Protein AF-A0A9D9M2E2-F1 (afdb_monomer_lite)

Structure (mmCIF, N/CA/C/O backbone):
data_AF-A0A9D9M2E2-F1
#
_entry.id   AF-A0A9D9M2E2-F1
#
loop_
_atom_site.group_PDB
_atom_site.id
_atom_site.type_symbol
_atom_site.label_atom_id
_atom_site.label_alt_id
_atom_site.label_comp_id
_atom_site.label_asym_id
_atom_site.label_entity_id
_atom_site.label_seq_id
_atom_site.pdbx_PDB_ins_code
_atom_site.Cartn_x
_atom_site.Cartn_y
_atom_site.Cartn_z
_atom_site.occupancy
_atom_site.B_iso_or_equiv
_atom_site.auth_seq_id
_atom_site.auth_comp_id
_atom_site.auth_asym_id
_atom_site.auth_atom_id
_atom_site.pdbx_PDB_model_num
ATOM 1 N N . MET A 1 1 ? 38.103 -64.967 -98.780 1.00 44.94 1 MET A N 1
ATOM 2 C CA . MET A 1 1 ? 39.049 -64.758 -97.665 1.00 44.94 1 MET A CA 1
ATOM 3 C C . MET A 1 1 ? 38.283 -64.064 -96.552 1.00 44.94 1 MET A C 1
ATOM 5 O O . MET A 1 1 ? 38.072 -62.860 -96.632 1.00 44.94 1 MET A O 1
ATOM 9 N N . GLU A 1 2 ? 37.758 -64.833 -95.598 1.00 47.53 2 GLU A N 1
ATOM 10 C CA . GLU A 1 2 ? 37.080 -64.299 -94.411 1.00 47.53 2 GLU A CA 1
ATOM 11 C C . GLU A 1 2 ? 38.097 -63.535 -93.561 1.00 47.53 2 GLU A C 1
ATOM 13 O O . GLU A 1 2 ? 39.144 -64.064 -93.193 1.00 47.53 2 GLU A O 1
ATOM 18 N N . LYS A 1 3 ? 37.834 -62.252 -93.308 1.00 56.94 3 LYS A N 1
ATOM 19 C CA . LYS A 1 3 ? 38.626 -61.470 -92.360 1.00 56.94 3 LYS A CA 1
ATOM 20 C C . LYS A 1 3 ? 38.202 -61.897 -90.961 1.00 56.94 3 LYS A C 1
ATOM 22 O O . LYS A 1 3 ? 37.087 -61.590 -90.550 1.00 56.94 3 LYS A O 1
ATOM 27 N N . ASP A 1 4 ? 39.100 -62.567 -90.247 1.00 60.31 4 ASP A N 1
ATOM 28 C CA . ASP A 1 4 ? 38.970 -62.890 -88.825 1.00 60.31 4 ASP A CA 1
ATOM 29 C C . ASP A 1 4 ? 38.750 -61.616 -87.985 1.00 60.31 4 ASP A C 1
ATOM 31 O O . ASP A 1 4 ? 39.679 -60.974 -87.492 1.00 60.31 4 ASP A O 1
ATOM 35 N N . VAL A 1 5 ? 37.483 -61.241 -87.808 1.00 62.19 5 VAL A N 1
ATOM 36 C CA . VAL A 1 5 ? 37.020 -60.097 -87.002 1.00 62.19 5 VAL A CA 1
ATOM 37 C C . VAL A 1 5 ? 37.134 -60.341 -85.488 1.00 62.19 5 VAL A C 1
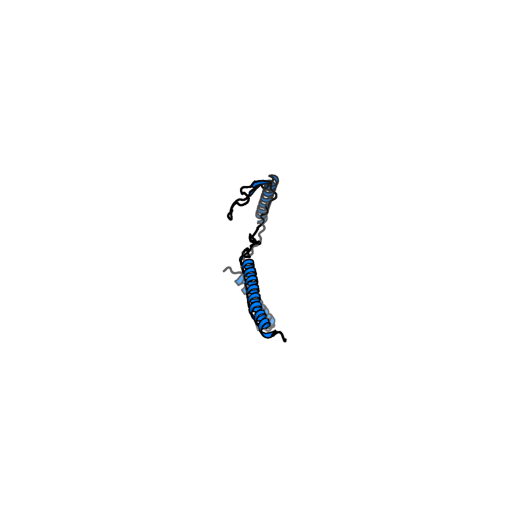ATOM 39 O O . VAL A 1 5 ? 37.015 -59.407 -84.694 1.00 62.19 5 VAL A O 1
ATOM 42 N N . SER A 1 6 ? 37.437 -61.572 -85.061 1.00 61.62 6 SER A N 1
ATOM 43 C CA . SER A 1 6 ? 37.482 -61.958 -83.643 1.00 61.62 6 SER A CA 1
ATOM 44 C C . SER A 1 6 ? 38.649 -61.322 -82.866 1.00 61.62 6 SER A C 1
ATOM 46 O O . SER A 1 6 ? 38.458 -60.831 -81.750 1.00 61.62 6 SER A O 1
ATOM 48 N N . LYS A 1 7 ? 39.854 -61.222 -83.455 1.00 61.50 7 LYS A N 1
ATOM 49 C CA . LYS A 1 7 ? 41.013 -60.600 -82.775 1.00 61.50 7 LYS A CA 1
ATOM 50 C C . LYS A 1 7 ? 40.892 -59.080 -82.641 1.00 61.50 7 LYS A C 1
ATOM 52 O O . LYS A 1 7 ? 41.379 -58.515 -81.663 1.00 61.50 7 LYS A O 1
ATOM 57 N N . GLN A 1 8 ? 40.231 -58.421 -83.592 1.00 61.69 8 GLN A N 1
ATOM 58 C CA . GLN A 1 8 ? 40.063 -56.968 -83.587 1.00 61.69 8 GLN A CA 1
ATOM 59 C C . GLN A 1 8 ? 39.045 -56.528 -82.521 1.00 61.69 8 GLN A C 1
ATOM 61 O O . GLN A 1 8 ? 39.286 -55.561 -81.801 1.00 61.69 8 GLN A O 1
ATOM 66 N N . ALA A 1 9 ? 37.965 -57.297 -82.341 1.00 63.88 9 ALA A N 1
ATOM 67 C CA . ALA A 1 9 ? 36.963 -57.060 -81.301 1.00 63.88 9 ALA A CA 1
ATOM 68 C C . ALA A 1 9 ? 37.547 -57.152 -79.877 1.00 63.88 9 ALA A C 1
ATOM 70 O O . ALA A 1 9 ? 37.251 -56.312 -79.030 1.00 63.88 9 ALA A O 1
ATOM 71 N N . GLY A 1 10 ? 38.444 -58.112 -79.619 1.00 65.38 10 GLY A N 1
ATOM 72 C CA . GLY A 1 10 ? 39.114 -58.240 -78.319 1.00 65.38 10 GLY A CA 1
ATOM 73 C C . GLY A 1 10 ? 40.022 -57.052 -77.970 1.00 65.38 10 GLY A C 1
ATOM 74 O O . GLY A 1 10 ? 40.118 -56.676 -76.803 1.00 65.38 10 GLY A O 1
ATOM 75 N N . TYR A 1 11 ? 40.654 -56.428 -78.970 1.00 69.19 11 TYR A N 1
ATOM 76 C CA . TYR A 1 11 ? 41.424 -55.196 -78.782 1.00 69.19 11 TYR A CA 1
ATOM 77 C C . TYR A 1 11 ? 40.480 -54.031 -78.451 1.00 69.19 11 TYR A C 1
ATOM 79 O O . TYR A 1 11 ? 40.648 -53.376 -77.429 1.00 69.19 11 TYR A O 1
ATOM 87 N N . PHE A 1 12 ? 39.405 -53.827 -79.213 1.00 69.75 12 PHE A N 1
ATOM 88 C CA . PHE A 1 12 ? 38.439 -52.766 -78.902 1.00 69.75 12 PHE A CA 1
ATOM 89 C C . PHE A 1 12 ? 37.816 -52.891 -77.505 1.00 69.75 12 PHE A C 1
ATOM 91 O O . PHE A 1 12 ? 37.650 -51.879 -76.832 1.00 69.75 12 PHE A O 1
ATOM 98 N N . ILE A 1 13 ? 37.556 -54.110 -77.024 1.00 77.12 13 ILE A N 1
ATOM 99 C CA . ILE A 1 13 ? 37.037 -54.331 -75.666 1.00 77.12 13 ILE A CA 1
ATOM 100 C C . ILE A 1 13 ? 38.097 -54.002 -74.601 1.00 77.12 13 ILE A C 1
ATOM 102 O O . ILE A 1 13 ? 37.795 -53.308 -73.633 1.00 77.12 13 ILE A O 1
ATOM 106 N N . LYS A 1 14 ? 39.352 -54.444 -74.775 1.00 73.50 14 LYS A N 1
ATOM 107 C CA . LYS A 1 14 ? 40.431 -54.178 -73.803 1.00 73.50 14 LYS A CA 1
ATOM 108 C C . LYS A 1 14 ? 40.792 -52.695 -73.721 1.00 73.50 14 LYS A C 1
ATOM 110 O O . LYS A 1 14 ? 40.872 -52.149 -72.624 1.00 73.50 14 LYS A O 1
ATOM 115 N N . TYR A 1 15 ? 40.975 -52.035 -74.863 1.00 82.62 15 TYR A N 1
ATOM 116 C CA . TYR A 1 15 ? 41.313 -50.610 -74.896 1.00 82.62 15 TYR A CA 1
ATOM 117 C C . TYR A 1 15 ? 40.098 -49.736 -74.573 1.00 82.62 15 TYR A C 1
ATOM 119 O O . TYR A 1 15 ? 40.257 -48.712 -73.918 1.00 82.62 15 TYR A O 1
ATOM 127 N N . GLY A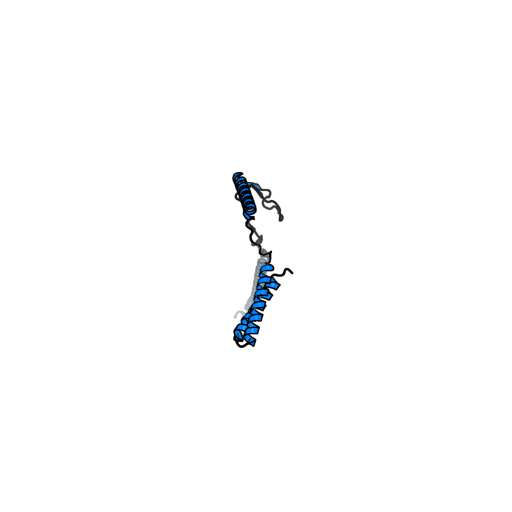 1 16 ? 38.884 -50.170 -74.927 1.00 83.62 16 GLY A N 1
ATOM 128 C CA . GLY A 1 16 ? 37.643 -49.512 -74.518 1.00 83.62 16 GLY A CA 1
ATOM 129 C C . GLY A 1 16 ? 37.456 -49.509 -73.001 1.00 83.62 16 GLY A C 1
ATOM 130 O O . GLY A 1 16 ? 37.119 -48.472 -72.436 1.00 83.62 16 GLY A O 1
ATOM 131 N N . LEU A 1 17 ? 37.758 -50.623 -72.323 1.00 85.75 17 LEU A N 1
ATOM 132 C CA . LEU A 1 17 ? 37.694 -50.700 -70.862 1.00 85.75 17 LEU A CA 1
ATOM 133 C C . LEU A 1 17 ? 38.749 -49.804 -70.199 1.00 85.75 17 LEU A C 1
ATOM 135 O O . LEU A 1 17 ? 38.433 -49.098 -69.246 1.00 85.75 17 LEU A O 1
ATOM 139 N N . ILE A 1 18 ? 39.973 -49.762 -70.733 1.00 87.50 18 ILE A N 1
ATOM 140 C CA . ILE A 1 18 ? 41.036 -48.875 -70.228 1.00 87.50 18 ILE A CA 1
ATOM 141 C C . ILE A 1 18 ? 40.647 -47.398 -70.388 1.00 87.50 18 ILE A C 1
ATOM 143 O O . ILE A 1 18 ? 40.816 -46.613 -69.456 1.00 87.50 18 ILE A O 1
ATOM 147 N N . VAL A 1 19 ? 40.085 -47.017 -71.539 1.00 88.94 19 VAL A N 1
ATOM 148 C CA . VAL A 1 19 ? 39.613 -45.644 -71.784 1.00 88.94 19 VAL A CA 1
ATOM 149 C C . VAL A 1 19 ? 38.445 -45.294 -70.863 1.00 88.94 19 VAL A C 1
ATOM 151 O O . VAL A 1 19 ? 38.431 -44.208 -70.288 1.00 88.94 19 VAL A O 1
ATOM 154 N N . PHE A 1 20 ? 37.500 -46.213 -70.660 1.00 91.00 20 PHE A N 1
ATOM 155 C CA . PHE A 1 20 ? 36.374 -46.004 -69.753 1.00 91.00 20 PHE A CA 1
ATOM 156 C C . PHE A 1 20 ? 36.839 -45.786 -68.308 1.00 91.00 20 PHE A C 1
ATOM 158 O O . PHE A 1 20 ? 36.450 -44.804 -67.679 1.00 91.00 20 PHE A O 1
ATOM 165 N N . VAL A 1 21 ? 37.745 -46.634 -67.809 1.00 92.12 21 VAL A N 1
ATOM 166 C CA . VAL A 1 21 ? 38.336 -46.476 -66.470 1.00 92.12 21 VAL A CA 1
ATOM 167 C C . VAL A 1 21 ? 39.077 -45.139 -66.361 1.00 92.12 21 VAL A C 1
ATOM 169 O O . VAL A 1 21 ? 38.873 -44.405 -65.395 1.00 92.12 21 VAL A O 1
ATOM 172 N N . GLY A 1 22 ? 39.853 -44.759 -67.381 1.00 92.81 22 GLY A N 1
ATOM 173 C CA . GLY A 1 22 ? 40.534 -43.462 -67.425 1.00 92.81 22 GLY A CA 1
ATOM 174 C C . GLY A 1 22 ? 39.573 -42.274 -67.314 1.00 92.81 22 GLY A C 1
ATOM 175 O O . GLY A 1 22 ? 39.799 -41.373 -66.509 1.00 92.81 22 GLY A O 1
ATOM 176 N N . ILE A 1 23 ? 38.461 -42.297 -68.054 1.00 93.00 23 ILE A N 1
ATOM 177 C CA . ILE A 1 23 ? 37.442 -41.238 -68.007 1.00 93.00 23 ILE A CA 1
ATOM 178 C C . ILE A 1 23 ? 36.797 -41.162 -66.619 1.00 93.00 23 ILE A C 1
ATOM 180 O O . ILE A 1 23 ? 36.651 -40.069 -66.072 1.00 93.00 23 ILE A O 1
ATOM 184 N N . THR A 1 24 ? 36.456 -42.303 -66.012 1.00 91.75 24 THR A N 1
ATOM 185 C CA . THR A 1 24 ? 35.843 -42.312 -64.672 1.00 91.75 24 THR A CA 1
ATOM 186 C C . THR A 1 24 ? 36.765 -41.728 -63.599 1.00 91.75 24 THR A C 1
ATOM 188 O O . THR A 1 24 ? 36.301 -40.971 -62.747 1.00 91.75 24 THR A O 1
ATOM 191 N N . LEU A 1 25 ? 38.074 -41.992 -63.679 1.00 93.62 25 LEU A N 1
ATOM 192 C CA . LEU A 1 25 ? 39.061 -41.421 -62.759 1.00 93.62 25 LEU A CA 1
ATOM 193 C C . LEU A 1 25 ? 39.188 -39.901 -62.921 1.00 93.62 25 LEU A C 1
ATOM 195 O O . LEU A 1 25 ? 39.244 -39.185 -61.922 1.00 93.62 25 LEU A O 1
ATOM 199 N N . ILE A 1 26 ? 39.170 -39.399 -64.160 1.00 92.50 26 ILE A N 1
ATOM 200 C CA . ILE A 1 26 ? 39.236 -37.956 -64.437 1.00 92.50 26 ILE A CA 1
ATOM 201 C C . ILE A 1 26 ? 37.996 -37.241 -63.886 1.00 92.50 26 ILE A C 1
ATOM 203 O O . ILE A 1 26 ? 38.122 -36.204 -63.235 1.00 92.50 26 ILE A O 1
ATOM 207 N N . ILE A 1 27 ? 36.802 -37.807 -64.096 1.00 91.06 27 ILE A N 1
ATOM 208 C CA . ILE A 1 27 ? 35.546 -37.237 -63.584 1.00 91.06 27 ILE A CA 1
ATOM 209 C C . ILE A 1 27 ? 35.546 -37.226 -62.051 1.00 91.06 27 ILE A C 1
ATOM 211 O O . ILE A 1 27 ? 35.223 -36.205 -61.445 1.00 91.06 27 ILE A O 1
ATOM 215 N N . SER A 1 28 ? 35.958 -38.328 -61.417 1.00 86.69 28 SER A N 1
ATOM 216 C CA . SER A 1 28 ? 36.036 -38.415 -59.955 1.00 86.69 28 SER A CA 1
ATOM 217 C C . SER A 1 28 ? 37.002 -37.384 -59.367 1.00 86.69 28 SER A C 1
ATOM 219 O O . SER A 1 28 ? 36.685 -36.750 -58.361 1.00 86.69 28 SER A O 1
ATOM 221 N N . TYR A 1 29 ? 38.162 -37.180 -59.999 1.00 89.50 29 TYR A N 1
ATOM 222 C CA . TYR A 1 29 ? 39.136 -36.175 -59.572 1.00 89.50 29 TYR A CA 1
ATOM 223 C C . TYR A 1 29 ? 38.594 -34.746 -59.722 1.00 89.50 29 TYR A C 1
ATOM 225 O O . TYR A 1 29 ? 38.772 -33.915 -58.830 1.00 89.50 29 TYR A O 1
ATOM 233 N N . ALA A 1 30 ? 37.876 -34.467 -60.815 1.00 86.31 30 ALA A N 1
ATOM 234 C CA . ALA A 1 30 ? 37.275 -33.158 -61.046 1.00 86.31 30 ALA A CA 1
ATOM 235 C C . ALA A 1 30 ? 36.247 -32.808 -59.958 1.00 86.31 30 ALA A C 1
ATOM 237 O O . ALA A 1 30 ? 36.308 -31.711 -59.401 1.00 86.31 30 ALA A O 1
ATOM 238 N N . ILE A 1 31 ? 35.369 -33.760 -59.607 1.00 84.19 31 ILE A N 1
ATOM 239 C CA . ILE A 1 31 ? 34.358 -33.604 -58.549 1.00 84.19 31 ILE A CA 1
ATOM 240 C C . ILE A 1 31 ? 35.028 -33.374 -57.191 1.00 84.19 31 ILE A C 1
ATOM 242 O O . ILE A 1 31 ? 34.661 -32.436 -56.485 1.00 84.19 31 ILE A O 1
ATOM 246 N N . PHE A 1 32 ? 36.044 -34.175 -56.851 1.00 84.44 32 PHE A N 1
ATOM 247 C CA . PHE A 1 32 ? 36.780 -34.027 -55.594 1.00 84.44 32 PHE A CA 1
ATOM 248 C C . PHE A 1 32 ? 37.413 -32.633 -55.468 1.00 84.44 32 PHE A C 1
ATOM 250 O O . PHE A 1 32 ? 37.217 -31.956 -54.464 1.00 84.44 32 PHE A O 1
ATOM 257 N N . SER A 1 33 ? 38.071 -32.144 -56.528 1.00 79.81 33 SER A N 1
ATOM 258 C CA . SER A 1 33 ? 38.696 -30.810 -56.526 1.00 79.81 33 SER A CA 1
ATOM 259 C C . SER A 1 33 ? 37.693 -29.654 -56.442 1.00 79.81 33 SER A C 1
ATOM 261 O O . SER A 1 33 ? 38.051 -28.549 -56.032 1.00 79.81 33 SER A O 1
ATOM 263 N N . TYR A 1 34 ? 36.452 -29.884 -56.880 1.00 76.69 34 TYR A N 1
ATOM 264 C CA . TYR A 1 34 ? 35.398 -28.876 -56.844 1.00 76.69 34 TYR A CA 1
ATOM 265 C C . TYR A 1 34 ? 34.771 -28.786 -55.450 1.00 76.69 34 TYR A C 1
ATOM 267 O O . TYR A 1 34 ? 34.443 -27.694 -54.992 1.00 76.69 34 TYR A O 1
ATOM 275 N N . MET A 1 35 ? 34.651 -29.922 -54.758 1.00 68.06 35 MET A N 1
ATOM 276 C CA . MET A 1 35 ? 34.071 -29.985 -53.417 1.00 68.06 35 MET A CA 1
ATOM 277 C C . MET A 1 35 ? 35.024 -29.416 -52.356 1.00 68.06 35 MET A C 1
ATOM 279 O O . MET A 1 35 ? 34.586 -28.668 -51.484 1.00 68.06 35 MET A O 1
ATOM 283 N N . ASP A 1 36 ? 36.331 -29.651 -52.508 1.00 64.38 36 ASP A N 1
ATOM 284 C CA . ASP A 1 36 ? 37.386 -29.157 -51.603 1.00 64.38 36 ASP A CA 1
ATOM 285 C C . ASP A 1 36 ? 37.514 -27.616 -51.592 1.00 64.38 36 ASP A C 1
ATOM 287 O O . ASP A 1 36 ? 38.058 -27.018 -50.670 1.00 64.38 36 ASP A O 1
ATOM 291 N N . LYS A 1 37 ? 36.960 -26.931 -52.603 1.00 59.09 37 LYS A N 1
ATOM 292 C CA . LYS A 1 37 ? 36.957 -25.458 -52.701 1.00 59.09 37 LYS A CA 1
ATOM 293 C C . LYS A 1 37 ? 35.733 -24.799 -52.064 1.00 59.09 37 LYS A C 1
ATOM 295 O O . LYS A 1 37 ? 35.593 -23.581 -52.153 1.00 59.09 37 LYS A O 1
ATOM 300 N N . SER A 1 38 ? 34.833 -25.575 -51.457 1.00 54.34 38 SER A N 1
ATOM 301 C CA . SER A 1 38 ? 33.549 -25.070 -50.951 1.00 54.34 38 SER A CA 1
ATOM 302 C C . SER A 1 38 ? 33.489 -24.852 -49.433 1.00 54.34 38 SER A C 1
ATOM 304 O O . SER A 1 38 ? 32.417 -24.570 -48.901 1.00 54.34 38 SER A O 1
ATOM 306 N N . GLU A 1 39 ? 34.629 -24.853 -48.731 1.00 55.25 39 GLU A N 1
ATOM 307 C CA . GLU A 1 39 ? 34.713 -24.410 -47.329 1.00 55.25 39 GLU A CA 1
ATOM 308 C C . GLU A 1 39 ? 34.703 -22.878 -47.194 1.00 55.25 39 GLU A C 1
ATOM 310 O O . GLU A 1 39 ? 35.616 -22.246 -46.670 1.00 55.25 39 GLU A O 1
ATOM 315 N N . THR A 1 40 ? 33.622 -22.249 -47.645 1.00 48.31 40 THR A N 1
ATOM 316 C CA . THR A 1 40 ? 33.253 -20.911 -47.168 1.00 48.31 40 THR A CA 1
ATOM 317 C C . THR A 1 40 ? 31.884 -21.005 -46.526 1.00 48.31 40 THR A C 1
ATOM 319 O O . THR A 1 40 ? 30.864 -20.595 -47.081 1.00 48.31 40 THR A O 1
ATOM 322 N N . LEU A 1 41 ? 31.872 -21.562 -45.310 1.00 49.78 41 LEU A N 1
ATOM 323 C CA . LEU A 1 41 ? 30.788 -21.366 -44.352 1.00 49.78 41 LEU A CA 1
ATOM 324 C C . LEU A 1 41 ? 30.678 -19.862 -44.085 1.00 49.78 41 LEU A C 1
ATOM 326 O O . LEU A 1 41 ? 31.281 -19.304 -43.173 1.00 49.78 41 LEU A O 1
ATOM 330 N N . THR A 1 42 ? 29.938 -19.184 -44.955 1.00 52.72 42 THR A N 1
ATOM 331 C CA . THR A 1 42 ? 29.650 -17.766 -44.835 1.00 52.72 42 THR A CA 1
ATOM 332 C C . THR A 1 42 ? 28.597 -17.656 -43.743 1.00 52.72 42 THR A C 1
ATOM 334 O O . THR A 1 42 ? 27.401 -17.749 -44.014 1.00 52.72 42 THR A O 1
ATOM 337 N N . ILE A 1 43 ? 29.037 -17.522 -42.492 1.00 54.47 43 ILE A N 1
ATOM 338 C CA . ILE A 1 43 ? 28.157 -17.193 -41.369 1.00 54.47 43 ILE A CA 1
ATOM 339 C C . ILE A 1 43 ? 27.649 -15.765 -41.619 1.00 54.47 43 ILE A C 1
ATOM 341 O O . ILE A 1 43 ? 28.262 -14.787 -41.206 1.00 54.47 43 ILE A O 1
ATOM 345 N N . ARG A 1 44 ? 26.563 -15.644 -42.394 1.00 57.53 44 ARG A N 1
ATOM 346 C CA . ARG A 1 44 ? 25.929 -14.364 -42.754 1.00 57.53 44 ARG A CA 1
ATOM 347 C C . ARG A 1 44 ? 25.034 -13.805 -41.650 1.00 57.53 44 ARG A C 1
ATOM 349 O O . ARG A 1 44 ? 24.703 -12.630 -41.710 1.00 57.53 44 ARG A O 1
ATOM 356 N N . ASP A 1 45 ? 24.711 -14.602 -40.633 1.00 53.19 45 ASP A N 1
ATOM 357 C CA . ASP A 1 45 ? 23.694 -14.253 -39.638 1.00 53.19 45 ASP A CA 1
ATOM 358 C C . ASP A 1 45 ? 24.214 -14.342 -38.197 1.00 53.19 45 ASP A C 1
ATOM 360 O O . ASP A 1 45 ? 23.656 -15.032 -37.343 1.00 53.19 45 ASP A O 1
ATOM 364 N N . ALA A 1 46 ? 25.277 -13.596 -37.893 1.00 50.06 46 ALA A N 1
ATOM 365 C CA . ALA A 1 46 ? 25.592 -13.259 -36.509 1.00 50.06 46 ALA A CA 1
ATOM 366 C C . ALA A 1 46 ? 24.570 -12.223 -36.003 1.00 50.06 46 ALA A C 1
ATOM 368 O O . ALA A 1 46 ? 24.791 -11.015 -36.064 1.00 50.06 46 ALA A O 1
ATOM 369 N N . LYS A 1 47 ? 23.409 -12.686 -35.527 1.00 52.94 47 LYS A N 1
ATOM 370 C CA . LYS A 1 47 ? 22.464 -11.821 -34.813 1.00 52.94 47 LYS A CA 1
ATOM 371 C C . LYS A 1 47 ? 22.984 -11.585 -33.401 1.00 52.94 47 LYS A C 1
ATOM 373 O O . LYS A 1 47 ? 22.964 -12.485 -32.567 1.00 52.94 47 LYS A O 1
ATOM 378 N N . ILE A 1 48 ? 23.429 -10.362 -33.129 1.00 56.53 48 ILE A N 1
ATOM 379 C CA . ILE A 1 48 ? 23.734 -9.914 -31.771 1.00 56.53 48 ILE A CA 1
ATOM 380 C C . ILE A 1 48 ? 22.395 -9.825 -31.031 1.00 56.53 48 ILE A C 1
ATOM 382 O O . ILE A 1 48 ? 21.612 -8.900 -31.243 1.00 56.53 48 ILE A O 1
ATOM 386 N N . ALA A 1 49 ? 22.094 -10.827 -30.207 1.00 49.00 49 ALA A N 1
ATOM 387 C CA . ALA A 1 49 ? 20.939 -10.815 -29.320 1.00 49.00 49 ALA A CA 1
ATOM 388 C C . ALA A 1 49 ? 21.232 -9.873 -28.141 1.00 49.00 49 ALA A C 1
ATOM 390 O O . ALA A 1 49 ? 21.634 -10.302 -27.065 1.00 49.00 49 ALA A O 1
ATOM 391 N N . GLY A 1 50 ? 21.097 -8.569 -28.376 1.00 54.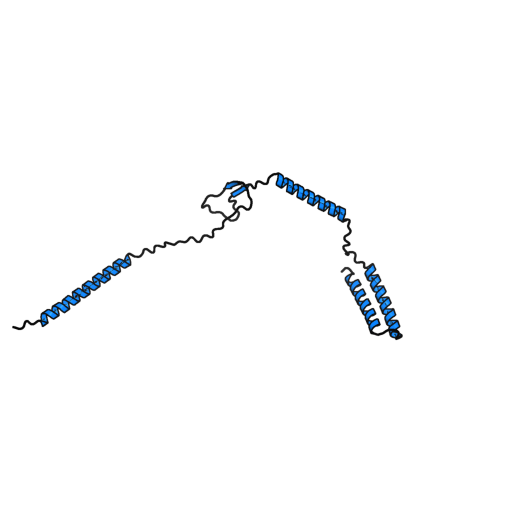19 50 GLY A N 1
ATOM 392 C CA . GLY A 1 50 ? 21.088 -7.560 -27.323 1.00 54.19 50 GLY A CA 1
ATOM 393 C C . GLY A 1 50 ? 19.661 -7.328 -26.839 1.00 54.19 50 GLY A C 1
ATOM 394 O O . GLY A 1 50 ? 18.760 -7.094 -27.645 1.00 54.19 50 GLY A O 1
ATOM 395 N N . THR A 1 51 ? 19.434 -7.375 -25.530 1.00 51.84 51 THR A N 1
ATOM 396 C CA . THR A 1 51 ? 18.187 -6.880 -24.936 1.00 51.84 51 THR A CA 1
ATOM 397 C C . THR A 1 51 ? 18.220 -5.355 -24.992 1.00 51.84 51 THR A C 1
ATOM 399 O O . THR A 1 51 ? 18.866 -4.712 -24.168 1.00 51.84 51 THR A O 1
ATOM 402 N N . PHE A 1 52 ? 17.544 -4.764 -25.975 1.00 55.22 52 PHE A N 1
ATOM 403 C CA . PHE A 1 52 ? 17.392 -3.313 -26.062 1.00 55.22 52 PHE A CA 1
ATOM 404 C C . PHE A 1 52 ? 16.256 -2.860 -25.141 1.00 55.22 52 PHE A C 1
ATOM 406 O O . PHE A 1 52 ? 15.110 -3.276 -25.312 1.00 55.22 52 PHE A O 1
ATOM 413 N N . VAL A 1 53 ? 16.559 -1.991 -24.176 1.00 59.34 53 VAL A N 1
ATOM 414 C CA . VAL A 1 53 ? 15.558 -1.349 -23.315 1.00 59.34 53 VAL A CA 1
ATOM 415 C C . VAL A 1 53 ? 15.547 0.141 -23.630 1.00 59.34 53 VAL A C 1
ATOM 417 O O . VAL A 1 53 ? 16.521 0.846 -23.381 1.00 59.34 53 VAL A O 1
ATOM 420 N N . SER A 1 54 ? 14.449 0.633 -24.203 1.00 55.91 54 SER A N 1
ATOM 421 C CA . SER A 1 54 ? 14.280 2.064 -24.464 1.00 55.91 54 SER A CA 1
ATOM 422 C C . SER A 1 54 ? 13.937 2.801 -23.170 1.00 55.91 54 SER A C 1
ATOM 424 O O . SER A 1 54 ? 12.854 2.617 -22.614 1.00 55.91 54 SER A O 1
ATOM 426 N N . ILE A 1 55 ? 14.841 3.662 -22.708 1.00 58.62 55 ILE A N 1
ATOM 427 C CA . ILE A 1 55 ? 14.616 4.532 -21.549 1.00 58.62 55 ILE A CA 1
ATOM 428 C C . ILE A 1 55 ? 13.893 5.794 -22.032 1.00 58.62 55 ILE A C 1
ATOM 430 O O . ILE A 1 55 ? 14.362 6.480 -22.939 1.00 58.62 55 ILE A O 1
ATOM 434 N N . LYS A 1 56 ? 12.735 6.100 -21.439 1.00 61.34 56 LYS A N 1
ATOM 435 C CA . LYS A 1 56 ? 11.991 7.345 -21.678 1.00 61.34 56 LYS A CA 1
ATOM 436 C C . LYS A 1 56 ? 12.105 8.240 -20.448 1.00 61.34 56 LYS A C 1
ATOM 438 O O . LYS A 1 56 ? 11.941 7.758 -19.328 1.00 61.34 56 LYS A O 1
ATOM 443 N N . ALA A 1 57 ? 12.352 9.533 -20.651 1.00 60.56 57 ALA A N 1
ATOM 444 C CA . ALA A 1 57 ? 12.268 10.513 -19.573 1.00 60.56 57 ALA A CA 1
ATOM 445 C C . ALA A 1 57 ? 10.817 10.587 -19.065 1.00 60.56 57 ALA A C 1
ATOM 447 O O . ALA A 1 57 ? 9.887 10.702 -19.861 1.00 60.56 57 ALA A O 1
ATOM 448 N N . GLN A 1 58 ? 10.621 10.500 -17.747 1.00 56.91 58 GLN A N 1
ATOM 449 C CA . GLN A 1 58 ? 9.284 10.534 -17.133 1.00 56.91 58 GLN A CA 1
ATOM 450 C C . GLN A 1 58 ? 8.688 11.948 -17.050 1.00 56.91 58 GLN A C 1
ATOM 452 O O . GLN A 1 58 ? 7.503 12.093 -16.764 1.00 56.91 58 GLN A O 1
ATOM 457 N N . ALA A 1 59 ? 9.491 12.986 -17.294 1.00 53.66 59 ALA A N 1
ATOM 458 C CA . ALA A 1 59 ? 9.079 14.377 -17.180 1.00 53.66 59 ALA A CA 1
ATOM 459 C C . ALA A 1 59 ? 9.365 15.150 -18.474 1.00 53.66 59 ALA A C 1
ATOM 461 O O . ALA A 1 59 ? 10.427 14.999 -19.081 1.00 53.66 59 ALA A O 1
ATOM 462 N N . ASN A 1 60 ? 8.418 16.008 -18.863 1.00 47.34 60 ASN A N 1
ATOM 463 C CA . ASN A 1 60 ? 8.600 16.985 -19.933 1.00 47.34 60 ASN A CA 1
ATOM 464 C C . ASN A 1 60 ? 9.538 18.087 -19.418 1.00 47.34 60 ASN A C 1
ATOM 466 O O . ASN A 1 60 ? 9.108 18.999 -18.717 1.00 47.34 60 ASN A O 1
ATOM 470 N N . GLY A 1 61 ? 10.827 17.973 -19.718 1.00 53.75 61 GLY A N 1
ATOM 471 C CA . GLY A 1 61 ? 11.852 18.944 -19.342 1.00 53.75 61 GLY A CA 1
ATOM 472 C C . GLY A 1 61 ? 12.821 19.181 -20.493 1.00 53.75 61 GLY A C 1
ATOM 473 O O . GLY A 1 61 ? 12.887 18.392 -21.438 1.00 53.75 61 GLY A O 1
ATOM 474 N N . LYS A 1 62 ? 13.569 20.284 -20.437 1.00 52.78 62 LYS A N 1
ATOM 475 C CA . LYS A 1 62 ? 14.617 20.550 -21.424 1.00 52.78 62 LYS A CA 1
ATOM 476 C C . LYS A 1 62 ? 15.814 19.663 -21.081 1.00 52.78 62 LYS A C 1
ATOM 478 O O . LYS A 1 62 ? 16.264 19.633 -19.938 1.00 52.78 62 LYS A O 1
ATOM 483 N N . LEU A 1 63 ? 16.318 18.924 -22.067 1.00 52.03 63 LEU A N 1
ATOM 484 C CA . LEU A 1 63 ? 17.542 18.143 -21.918 1.00 52.03 63 LEU A CA 1
ATOM 485 C C . LEU A 1 63 ? 18.710 19.122 -21.756 1.00 52.03 63 LEU A C 1
ATOM 487 O O . LEU A 1 63 ? 19.036 19.840 -22.703 1.00 52.03 63 LEU A O 1
ATOM 491 N N . THR A 1 64 ? 19.275 19.210 -20.554 1.00 56.81 64 THR A N 1
ATOM 492 C CA . THR A 1 64 ? 20.322 20.189 -20.245 1.00 56.81 64 THR A CA 1
ATOM 493 C C . THR A 1 64 ? 21.710 19.625 -20.484 1.00 56.81 64 THR A C 1
ATOM 495 O O . THR A 1 64 ? 22.528 20.309 -21.090 1.00 56.81 64 THR A O 1
ATOM 498 N N . GLU A 1 65 ? 21.967 18.370 -20.106 1.00 55.41 65 GLU A N 1
ATOM 499 C CA . GLU A 1 65 ? 23.269 17.730 -20.321 1.00 55.41 65 GLU A CA 1
ATOM 500 C C . GLU A 1 65 ? 23.137 16.226 -20.603 1.00 55.41 65 GLU A C 1
ATOM 502 O O . GLU A 1 65 ? 22.491 15.490 -19.852 1.00 55.41 65 GLU A O 1
ATOM 507 N N . ILE A 1 66 ? 23.793 15.766 -21.674 1.00 60.47 66 ILE A N 1
ATOM 508 C CA . ILE A 1 66 ? 24.004 14.345 -21.990 1.00 60.47 66 ILE A CA 1
ATOM 509 C C . ILE A 1 66 ? 25.426 13.999 -21.545 1.00 60.47 66 ILE A C 1
ATOM 511 O O . ILE A 1 66 ? 26.380 14.600 -22.039 1.00 60.47 66 ILE A O 1
ATOM 515 N N . ARG A 1 67 ? 25.577 13.056 -20.607 1.00 61.88 67 ARG A N 1
ATOM 516 C CA . ARG A 1 67 ? 26.882 12.708 -20.013 1.00 61.88 67 ARG A CA 1
ATOM 517 C C . ARG A 1 67 ? 27.517 11.441 -20.581 1.00 61.88 67 ARG A C 1
ATOM 519 O O . ARG A 1 67 ? 28.607 11.089 -20.153 1.00 61.88 67 ARG A O 1
ATOM 526 N N . VAL A 1 68 ? 26.867 10.791 -21.543 1.00 61.09 68 VAL A N 1
ATOM 527 C CA . VAL A 1 68 ? 27.326 9.527 -22.136 1.00 61.09 68 VAL A CA 1
ATOM 528 C C . VAL A 1 68 ? 27.350 9.603 -23.657 1.00 61.09 68 VAL A C 1
ATOM 530 O O . VAL A 1 68 ? 26.541 10.312 -24.262 1.00 61.09 68 VAL A O 1
ATOM 533 N N . LYS A 1 69 ? 28.287 8.884 -24.280 1.00 63.62 69 LYS A N 1
ATOM 534 C CA . LYS A 1 69 ? 28.401 8.773 -25.743 1.00 63.62 69 LYS A CA 1
ATOM 535 C C . LYS A 1 69 ? 27.954 7.399 -26.240 1.00 63.62 69 LYS A C 1
ATOM 537 O O . LYS A 1 69 ? 27.988 6.412 -25.508 1.00 63.62 69 LYS A O 1
ATOM 542 N N . ASP A 1 70 ? 27.570 7.332 -27.513 1.00 58.56 70 ASP A N 1
ATOM 543 C CA . ASP A 1 70 ? 27.188 6.076 -28.161 1.00 58.56 70 ASP A CA 1
ATOM 544 C C . ASP A 1 70 ? 28.329 5.045 -28.069 1.00 58.56 70 ASP A C 1
ATOM 546 O O . ASP A 1 70 ? 29.443 5.290 -28.534 1.00 58.56 70 ASP A O 1
ATOM 550 N N . GLY A 1 71 ? 28.042 3.887 -27.464 1.00 61.81 71 GLY A N 1
ATOM 551 C CA . GLY A 1 71 ? 28.997 2.784 -27.284 1.00 61.81 71 GLY A CA 1
ATOM 552 C C . GLY A 1 71 ? 29.737 2.756 -25.940 1.00 61.81 71 GLY A C 1
ATOM 553 O O . GLY A 1 71 ? 30.588 1.891 -25.741 1.00 61.81 71 GLY A O 1
ATOM 554 N N . GLU A 1 72 ? 29.426 3.666 -25.017 1.00 65.56 72 GLU A N 1
ATOM 555 C CA . GLU A 1 72 ? 30.016 3.698 -23.677 1.00 65.56 72 GLU A CA 1
ATOM 556 C C . GLU A 1 72 ? 29.393 2.639 -22.748 1.00 65.56 72 GLU A C 1
ATOM 558 O O . GLU A 1 72 ? 28.183 2.403 -22.763 1.00 65.56 72 GLU A O 1
ATOM 563 N N . ASN A 1 73 ? 30.226 1.961 -21.952 1.00 64.50 73 ASN A N 1
ATOM 564 C CA . ASN A 1 73 ? 29.777 0.928 -21.019 1.00 64.50 73 ASN A CA 1
ATOM 565 C C . ASN A 1 73 ? 29.299 1.587 -19.719 1.00 64.50 73 ASN A C 1
ATOM 567 O O . ASN A 1 73 ? 30.101 2.195 -19.014 1.00 64.50 73 ASN A O 1
ATOM 571 N N . VAL A 1 74 ? 28.004 1.471 -19.422 1.00 71.56 74 VAL A N 1
ATOM 572 C CA . VAL A 1 74 ? 27.359 2.098 -18.260 1.00 71.56 74 VAL A CA 1
ATOM 573 C C . VAL A 1 74 ? 26.842 1.039 -17.295 1.00 71.56 74 VAL A C 1
ATOM 575 O O . VAL A 1 74 ? 26.325 -0.002 -17.706 1.00 71.56 74 VAL A O 1
ATOM 578 N N . SER A 1 75 ? 26.979 1.303 -15.999 1.00 70.38 75 SER A N 1
ATOM 579 C CA . SER A 1 75 ? 26.532 0.417 -14.926 1.00 70.38 75 SER A CA 1
ATOM 580 C C . SER A 1 75 ? 25.197 0.879 -14.337 1.00 70.38 75 SER A C 1
ATOM 582 O O . SER A 1 75 ? 24.751 2.014 -14.517 1.00 70.38 75 SER A O 1
ATOM 584 N N . ALA A 1 76 ? 24.517 -0.019 -13.618 1.00 61.56 76 ALA A N 1
ATOM 585 C CA . ALA A 1 76 ? 23.268 0.318 -12.944 1.00 61.56 76 ALA A CA 1
ATOM 586 C C . ALA A 1 76 ? 23.510 1.402 -11.875 1.00 61.56 76 ALA A C 1
ATOM 588 O O . ALA A 1 76 ? 24.210 1.157 -10.895 1.00 61.56 76 ALA A O 1
ATOM 589 N N . GLY A 1 77 ? 22.905 2.579 -12.062 1.00 67.31 77 GLY A N 1
ATOM 590 C CA . GLY A 1 77 ? 23.045 3.734 -11.165 1.00 67.31 77 GLY A CA 1
ATOM 591 C C . GLY A 1 77 ? 23.729 4.951 -11.795 1.00 67.31 77 GLY A C 1
ATOM 592 O O . GLY A 1 77 ? 23.671 6.032 -11.211 1.00 67.31 77 GLY A O 1
ATOM 593 N N . ASP A 1 78 ? 24.311 4.811 -12.987 1.00 67.12 78 ASP A N 1
ATOM 594 C CA . ASP A 1 78 ? 24.990 5.916 -13.662 1.00 67.12 78 ASP A CA 1
ATOM 595 C C . ASP A 1 78 ? 24.001 6.933 -14.255 1.00 67.12 78 ASP A C 1
ATOM 597 O O . ASP A 1 78 ? 22.966 6.592 -14.838 1.00 67.12 78 ASP A O 1
ATOM 601 N N . VAL A 1 79 ? 24.333 8.220 -14.123 1.00 68.88 79 VAL A N 1
ATOM 602 C CA . VAL A 1 79 ? 23.516 9.323 -14.644 1.00 68.88 79 VAL A CA 1
ATOM 603 C C . VAL A 1 79 ? 23.812 9.521 -16.130 1.00 68.88 79 VAL A C 1
ATOM 605 O O . VAL A 1 79 ? 24.785 10.175 -16.497 1.00 68.88 79 VAL A O 1
ATOM 608 N N . LEU A 1 80 ? 22.939 8.991 -16.987 1.00 64.88 80 LEU A N 1
ATOM 609 C CA . LEU A 1 80 ? 23.087 9.065 -18.449 1.00 64.88 80 LEU A CA 1
ATOM 610 C C . LEU A 1 80 ? 22.792 10.468 -19.006 1.00 64.88 80 LEU A C 1
ATOM 612 O O . LEU A 1 80 ? 23.478 10.969 -19.898 1.00 64.88 80 LEU A O 1
ATOM 616 N N . ALA A 1 81 ? 21.771 11.126 -18.461 1.00 54.75 81 ALA A N 1
ATOM 617 C CA . ALA A 1 81 ? 21.391 12.480 -18.832 1.00 54.75 81 ALA A CA 1
ATOM 618 C C . ALA A 1 81 ? 20.702 13.179 -17.660 1.00 54.75 81 ALA A C 1
ATOM 620 O O . ALA A 1 81 ? 19.949 12.557 -16.908 1.00 54.75 81 ALA A O 1
ATOM 621 N N . THR A 1 82 ? 20.935 14.481 -17.520 1.00 55.28 82 THR A N 1
ATOM 622 C CA . THR A 1 82 ? 20.176 15.321 -16.592 1.00 55.28 82 THR A CA 1
ATOM 623 C C . THR A 1 82 ? 19.084 16.032 -17.375 1.00 55.28 82 THR A C 1
ATOM 625 O O . THR A 1 82 ? 19.348 16.756 -18.334 1.00 55.28 82 THR A O 1
ATOM 628 N N . VAL A 1 83 ? 17.839 15.784 -16.974 1.00 56.91 83 VAL A N 1
ATOM 629 C CA . VAL A 1 83 ? 16.669 16.499 -17.479 1.00 56.91 83 VAL A CA 1
ATOM 630 C C . VAL A 1 83 ? 16.311 17.530 -16.425 1.00 56.91 83 VAL A C 1
ATOM 632 O O . VAL A 1 83 ? 15.887 17.169 -15.327 1.00 56.91 83 VAL A O 1
ATOM 635 N N . GLU A 1 84 ? 16.502 18.806 -16.744 1.00 52.22 84 GLU A N 1
ATOM 636 C CA . GLU A 1 84 ? 15.971 19.871 -15.908 1.00 52.22 84 GLU A CA 1
ATOM 637 C C . GLU A 1 84 ? 14.467 19.934 -16.171 1.00 52.22 84 GLU A C 1
ATOM 639 O O . GLU A 1 84 ? 13.988 20.386 -17.218 1.00 52.22 84 GLU A O 1
ATOM 644 N N . VAL A 1 85 ? 13.708 19.366 -15.236 1.00 52.75 85 VAL A N 1
AT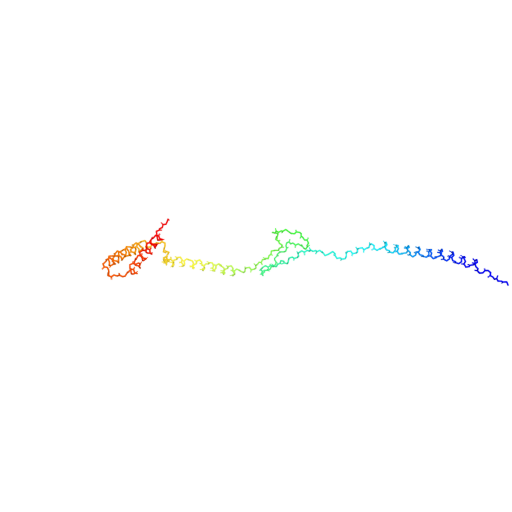OM 645 C CA . VAL A 1 85 ? 12.265 19.551 -15.199 1.00 52.75 85 VAL A CA 1
ATOM 646 C C . VAL A 1 85 ? 12.063 21.023 -14.892 1.00 52.75 85 VAL A C 1
ATOM 648 O O . VAL A 1 85 ? 12.472 21.487 -13.830 1.00 52.75 85 VAL A O 1
ATOM 651 N N . ALA A 1 86 ? 11.467 21.759 -15.829 1.00 53.03 86 ALA A N 1
ATOM 652 C CA . ALA A 1 86 ? 11.043 23.129 -15.593 1.00 53.03 86 ALA A CA 1
ATOM 653 C C . ALA A 1 86 ? 9.879 23.092 -14.595 1.00 53.03 86 ALA A C 1
ATOM 655 O O . ALA A 1 86 ? 8.711 23.183 -14.964 1.00 53.03 86 ALA A O 1
ATOM 656 N N . VAL A 1 87 ? 10.196 22.875 -13.321 1.00 53.19 87 VAL A N 1
ATOM 657 C CA . VAL A 1 87 ? 9.262 23.103 -12.233 1.00 53.19 87 VAL A CA 1
ATOM 658 C C . VAL A 1 87 ? 9.161 24.617 -12.137 1.00 53.19 87 VAL A C 1
ATOM 660 O O . VAL A 1 87 ? 10.026 25.276 -11.568 1.00 53.19 87 VAL A O 1
ATOM 663 N N . THR A 1 88 ? 8.154 25.186 -12.794 1.00 55.06 88 THR A N 1
ATOM 664 C CA . THR A 1 88 ? 7.856 26.614 -12.684 1.00 55.06 88 THR A CA 1
ATOM 665 C C . THR A 1 88 ? 7.664 26.949 -11.205 1.00 55.06 88 THR A C 1
ATOM 667 O O . THR A 1 88 ? 7.035 26.170 -10.484 1.00 55.06 88 THR A O 1
ATOM 670 N N . GLU A 1 89 ? 8.180 28.093 -10.746 1.00 58.91 89 GLU A N 1
ATOM 671 C CA . GLU A 1 89 ? 8.013 28.563 -9.358 1.00 58.91 89 GLU A CA 1
ATOM 672 C C . GLU A 1 89 ? 6.541 28.525 -8.911 1.00 58.91 89 GLU A C 1
ATOM 674 O O . GLU A 1 89 ? 6.244 28.230 -7.756 1.00 58.91 89 GLU A O 1
ATOM 679 N N . ASP A 1 90 ? 5.608 28.699 -9.851 1.00 58.59 90 ASP A N 1
ATOM 680 C CA . ASP A 1 90 ? 4.167 28.561 -9.638 1.00 58.59 90 ASP A CA 1
ATOM 681 C C . ASP A 1 90 ? 3.735 27.164 -9.168 1.00 58.59 90 ASP A C 1
ATOM 683 O O . ASP A 1 90 ? 2.851 27.052 -8.323 1.00 58.59 90 ASP A O 1
ATOM 687 N N . THR A 1 91 ? 4.366 26.089 -9.656 1.00 59.12 91 THR A N 1
ATOM 688 C CA . THR A 1 91 ? 4.061 24.712 -9.220 1.00 59.12 91 THR A CA 1
ATOM 689 C C . THR A 1 91 ? 4.569 24.464 -7.802 1.00 59.12 91 THR A C 1
ATOM 691 O O . THR A 1 91 ? 3.876 23.837 -7.001 1.00 59.12 91 THR A O 1
ATOM 694 N N . ILE A 1 92 ? 5.747 25.000 -7.464 1.00 68.62 92 ILE A N 1
ATOM 695 C CA . ILE A 1 92 ? 6.287 24.953 -6.097 1.00 68.62 92 ILE A CA 1
ATOM 696 C C . ILE A 1 92 ? 5.357 25.727 -5.164 1.00 68.62 92 ILE A C 1
ATOM 698 O O . ILE A 1 92 ? 4.899 25.181 -4.166 1.00 68.62 92 ILE A O 1
ATOM 702 N N . LYS A 1 93 ? 4.976 26.948 -5.546 1.00 68.81 93 LYS A N 1
ATOM 703 C CA . LYS A 1 93 ? 4.057 27.796 -4.785 1.00 68.81 93 LYS A CA 1
ATOM 704 C C . LYS A 1 93 ? 2.681 27.154 -4.608 1.00 68.81 93 LYS A C 1
ATOM 706 O O . LYS A 1 93 ? 2.101 27.242 -3.530 1.00 68.81 93 LYS A O 1
ATOM 711 N N . GLN A 1 94 ? 2.160 26.473 -5.627 1.00 70.25 94 GLN A N 1
ATOM 712 C CA . GLN A 1 94 ? 0.889 25.755 -5.537 1.00 70.25 94 GLN A CA 1
ATOM 713 C C . GLN A 1 94 ? 0.984 24.543 -4.599 1.00 70.25 94 GLN A C 1
ATOM 715 O O . GLN A 1 94 ? 0.070 24.298 -3.813 1.00 70.25 94 GLN A O 1
ATOM 720 N N . LEU A 1 95 ? 2.091 23.797 -4.636 1.00 70.12 95 LEU A N 1
ATOM 721 C CA . LEU A 1 95 ? 2.337 22.687 -3.712 1.00 70.12 95 LEU A CA 1
ATOM 722 C C . LEU A 1 95 ? 2.513 23.181 -2.272 1.00 70.12 95 LEU A C 1
ATOM 724 O O . LEU A 1 95 ? 1.945 22.589 -1.357 1.00 70.12 95 LEU A O 1
ATOM 728 N N . GLU A 1 96 ? 3.220 24.290 -2.066 1.00 77.25 96 GLU A N 1
ATOM 729 C CA . GLU A 1 96 ? 3.357 24.938 -0.760 1.00 77.25 96 GLU A CA 1
ATOM 730 C C . GLU A 1 96 ? 2.009 25.422 -0.222 1.00 77.25 96 GLU A C 1
ATOM 732 O O . GLU A 1 96 ? 1.694 25.183 0.944 1.00 77.25 96 GLU A O 1
ATOM 737 N N . GLN A 1 97 ? 1.174 26.026 -1.073 1.00 74.56 97 GLN A N 1
ATOM 738 C CA . GLN A 1 97 ? -0.192 26.412 -0.715 1.00 74.56 97 GLN A CA 1
ATOM 739 C C . GLN A 1 97 ? -1.051 25.196 -0.360 1.00 74.56 97 GLN A C 1
ATOM 741 O O . GLN A 1 97 ? -1.757 25.226 0.643 1.00 74.56 97 GLN A O 1
ATOM 746 N N . ASN A 1 98 ? -0.952 24.100 -1.112 1.00 77.50 98 ASN A N 1
ATOM 747 C CA . ASN A 1 98 ? -1.663 22.861 -0.794 1.00 77.50 98 ASN A CA 1
ATOM 748 C C . ASN A 1 98 ? -1.202 22.261 0.542 1.00 77.50 98 ASN A C 1
ATOM 750 O O . ASN A 1 98 ? -2.029 21.792 1.322 1.00 77.50 98 ASN A O 1
ATOM 754 N N . VAL A 1 99 ? 0.100 22.305 0.843 1.00 81.56 99 VAL A N 1
ATOM 755 C CA . VAL A 1 99 ? 0.640 21.877 2.142 1.00 81.56 99 VAL A CA 1
ATOM 756 C C . VAL A 1 99 ? 0.150 22.792 3.265 1.00 81.56 99 VAL A C 1
ATOM 758 O O . VAL A 1 99 ? -0.201 22.294 4.335 1.00 81.56 99 VAL A O 1
ATOM 761 N N . ALA A 1 100 ? 0.096 24.107 3.043 1.00 80.38 100 ALA A N 1
ATOM 762 C CA . ALA A 1 100 ? -0.431 25.065 4.012 1.00 80.38 100 ALA A CA 1
ATOM 763 C C . ALA A 1 100 ? -1.922 24.817 4.293 1.00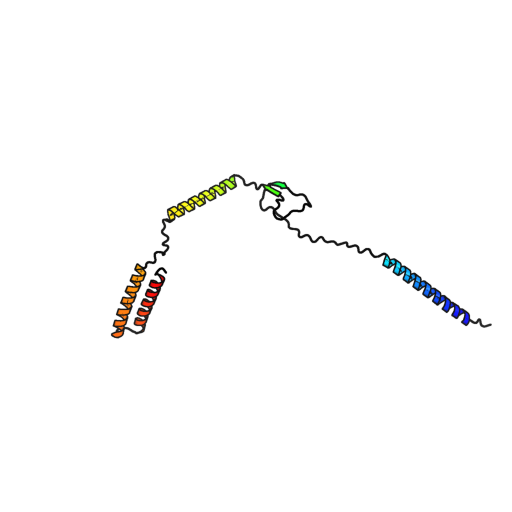 80.38 100 ALA A C 1
ATOM 765 O O . ALA A 1 100 ? -2.296 24.658 5.451 1.00 80.38 100 ALA A O 1
ATOM 766 N N . LEU A 1 101 ? -2.742 24.653 3.251 1.00 80.50 101 LEU A N 1
ATOM 767 C CA . LEU A 1 101 ? -4.164 24.319 3.370 1.00 80.50 101 LEU A CA 1
ATOM 768 C C . LEU A 1 101 ? -4.386 22.969 4.062 1.00 80.50 101 LEU A C 1
ATOM 770 O O . LEU A 1 101 ? -5.273 22.837 4.900 1.00 80.50 101 LEU A O 1
ATOM 774 N N . ALA A 1 102 ? -3.573 21.955 3.755 1.00 76.00 102 ALA A N 1
ATOM 775 C CA . ALA A 1 102 ? -3.650 20.658 4.422 1.00 76.00 102 ALA A CA 1
ATOM 776 C C . ALA A 1 102 ? -3.287 20.758 5.911 1.00 76.00 102 ALA A C 1
ATOM 778 O O . ALA A 1 102 ? -3.940 20.123 6.738 1.00 76.00 102 ALA A O 1
ATOM 779 N N . LYS A 1 103 ? -2.283 21.570 6.268 1.00 82.44 103 LYS A N 1
ATOM 780 C CA . LYS A 1 103 ? -1.918 21.843 7.666 1.00 82.44 103 LYS A CA 1
ATOM 781 C C . LYS A 1 103 ? -3.012 22.610 8.397 1.00 82.44 103 LYS A C 1
ATOM 783 O O . LYS A 1 103 ? -3.354 22.214 9.505 1.00 82.44 103 LYS A O 1
ATOM 788 N N . GLU A 1 104 ? -3.586 23.640 7.782 1.00 79.88 104 GLU A N 1
ATOM 789 C CA . GLU A 1 104 ? -4.710 24.385 8.355 1.00 79.88 104 GLU A CA 1
ATOM 790 C C . GLU A 1 104 ? -5.930 23.488 8.547 1.00 79.88 104 GLU A C 1
ATOM 792 O O . GLU A 1 104 ? -6.514 23.500 9.622 1.00 79.88 104 GLU A O 1
ATOM 797 N N . ASN A 1 105 ? -6.270 22.641 7.572 1.00 75.56 105 ASN A N 1
ATOM 798 C CA . ASN A 1 105 ? -7.337 21.652 7.719 1.00 75.56 105 ASN A CA 1
ATOM 799 C C . ASN A 1 105 ? -7.040 20.656 8.841 1.00 75.56 105 ASN A C 1
ATOM 801 O O . ASN A 1 105 ? -7.940 20.314 9.597 1.00 75.56 105 ASN A O 1
ATOM 805 N N . LEU A 1 106 ? -5.793 20.200 8.990 1.00 76.06 106 LEU A N 1
ATOM 806 C CA . LEU A 1 106 ? -5.394 19.318 10.089 1.00 76.06 106 LEU A CA 1
ATOM 807 C C . LEU A 1 106 ? -5.506 20.044 11.436 1.00 76.06 106 LEU A C 1
ATOM 809 O O . LEU A 1 106 ? -5.947 19.462 12.419 1.00 76.06 106 LEU A O 1
ATOM 813 N N . GLU A 1 107 ? -5.128 21.316 11.505 1.00 76.00 107 GLU A N 1
ATOM 814 C CA . GLU A 1 107 ? -5.218 22.111 12.726 1.00 76.00 107 GLU A CA 1
ATOM 815 C C . GLU A 1 107 ? -6.670 22.461 13.074 1.00 76.00 107 GLU A C 1
ATOM 817 O O . GLU A 1 107 ? -7.050 22.380 14.237 1.00 76.00 107 GLU A O 1
ATOM 822 N N . GLN A 1 108 ? -7.504 22.774 12.081 1.00 67.38 108 GLN A N 1
ATOM 823 C CA . GLN A 1 108 ? -8.947 22.952 12.231 1.00 67.38 108 GLN A CA 1
ATOM 824 C C . GLN A 1 108 ? -9.635 21.646 12.606 1.00 67.38 108 GLN A C 1
ATOM 826 O O . GLN A 1 108 ? -10.508 21.661 13.462 1.00 67.38 108 GLN A O 1
ATOM 831 N N . LEU A 1 109 ? -9.218 20.514 12.036 1.00 63.69 109 LEU A N 1
ATOM 832 C CA . LEU A 1 109 ? -9.662 19.198 12.471 1.00 63.69 109 LEU A CA 1
ATOM 833 C C . LEU A 1 109 ? -9.206 18.952 13.899 1.00 63.69 109 LEU A C 1
ATOM 835 O O . LEU A 1 109 ? -10.045 18.613 14.696 1.00 63.69 109 LEU A O 1
ATOM 839 N N . LYS A 1 110 ? -7.958 19.207 14.293 1.00 65.38 110 LYS A N 1
ATOM 840 C CA . LYS A 1 110 ? -7.510 19.049 15.690 1.00 65.38 110 LYS A CA 1
ATOM 841 C C . LYS A 1 110 ? -8.264 19.953 16.667 1.00 65.38 110 LYS A C 1
ATOM 843 O O . LYS A 1 110 ? -8.607 19.502 17.752 1.00 65.38 110 LYS A O 1
ATOM 848 N N . LYS A 1 111 ? -8.532 21.207 16.292 1.00 63.44 111 LYS A N 1
ATOM 849 C CA . LYS A 1 111 ? -9.312 22.165 17.096 1.00 63.44 111 LYS A CA 1
ATOM 850 C C . LYS A 1 111 ? -10.806 21.815 17.116 1.00 63.44 111 LYS A C 1
ATOM 852 O O . LYS A 1 111 ? -11.461 22.007 18.129 1.00 63.44 111 LYS A O 1
ATOM 857 N N . GLY A 1 112 ? -11.337 21.286 16.015 1.00 55.47 112 GLY A N 1
ATOM 858 C CA . GLY A 1 112 ? -12.713 20.804 15.869 1.00 55.47 112 GLY A CA 1
ATOM 859 C C . GLY A 1 112 ? -12.924 19.369 16.366 1.00 55.47 112 GLY A C 1
ATOM 860 O O . GLY A 1 112 ? -14.051 18.961 16.597 1.00 55.47 112 GLY A O 1
ATOM 861 N N . GLN A 1 113 ? -11.854 18.611 16.597 1.00 48.34 113 GLN A N 1
ATOM 862 C CA . GLN A 1 113 ? -11.804 17.262 17.170 1.00 48.34 113 GLN A CA 1
ATOM 863 C C . GLN A 1 113 ? -11.638 17.338 18.698 1.00 48.34 113 GLN A C 1
ATOM 865 O O . GLN A 1 113 ? -11.165 16.408 19.335 1.00 48.34 113 GLN A O 1
ATOM 870 N N . ASP A 1 114 ? -12.122 18.433 19.293 1.00 48.47 114 ASP A N 1
ATOM 871 C CA . ASP A 1 114 ? -12.880 18.365 20.548 1.00 48.47 114 ASP A CA 1
ATOM 872 C C . ASP A 1 114 ? -14.309 17.820 20.305 1.00 48.47 114 ASP A C 1
ATOM 874 O O . ASP A 1 114 ? -15.141 17.724 21.206 1.00 48.47 114 ASP A O 1
ATOM 878 N N . ILE A 1 115 ? -14.622 17.374 19.080 1.00 51.25 115 ILE A N 1
ATOM 879 C CA . ILE A 1 115 ? -15.535 16.250 18.910 1.00 51.25 115 ILE A CA 1
ATOM 880 C C . ILE A 1 115 ? -14.841 15.055 19.554 1.00 51.25 115 ILE A C 1
ATOM 882 O O . ILE A 1 115 ? -14.047 14.350 18.929 1.00 51.25 115 ILE A O 1
ATOM 886 N N . LYS A 1 116 ? -15.184 14.843 20.828 1.00 48.03 116 LYS A N 1
ATOM 887 C CA . LYS A 1 116 ? -15.293 13.526 21.445 1.00 48.03 116 LYS A CA 1
ATOM 888 C C . LYS A 1 116 ? -15.897 12.590 20.402 1.00 48.03 116 LYS A C 1
ATOM 890 O O . LYS A 1 116 ? -17.110 12.442 20.322 1.00 48.03 116 LYS A O 1
ATOM 895 N N . VAL A 1 117 ? -15.067 11.949 19.588 1.00 43.09 117 VAL A N 1
ATOM 896 C CA . VAL A 1 117 ? -15.370 10.594 19.171 1.00 43.09 117 VAL A CA 1
ATOM 897 C C . VAL A 1 117 ? -15.417 9.883 20.513 1.00 43.09 117 VAL A C 1
ATOM 899 O O . VAL A 1 117 ? -14.381 9.861 21.187 1.00 43.09 117 VAL A O 1
ATOM 902 N N . PRO A 1 118 ? -16.575 9.402 20.999 1.00 45.88 118 PRO A N 1
ATOM 903 C CA . PRO A 1 118 ? -16.537 8.436 22.067 1.00 45.88 118 PRO A CA 1
ATOM 904 C C . PRO A 1 118 ? -15.842 7.229 21.448 1.00 45.88 118 PRO A C 1
ATOM 906 O O . PRO A 1 118 ? -16.461 6.330 20.887 1.00 45.88 118 PRO A O 1
ATOM 909 N N . VAL A 1 119 ? -14.513 7.222 21.510 1.00 44.44 119 VAL A N 1
ATOM 910 C CA . VAL A 1 119 ? -13.800 5.981 21.661 1.00 44.44 119 VAL A CA 1
ATOM 911 C C . VAL A 1 119 ? -14.427 5.429 22.933 1.00 44.44 119 VAL A C 1
ATOM 913 O O . VAL A 1 119 ? -14.189 5.928 24.033 1.00 44.44 119 VAL A O 1
ATOM 916 N N . SER A 1 120 ? -15.351 4.485 22.769 1.00 46.75 120 SER A N 1
ATOM 917 C CA . SER A 1 120 ? -15.965 3.715 23.849 1.00 46.75 120 SER A CA 1
ATOM 918 C C . SER A 1 120 ? -14.901 2.780 24.452 1.00 46.75 120 SER A C 1
ATOM 920 O O . SER A 1 120 ? -15.083 1.582 24.592 1.00 46.75 120 SER A O 1
ATOM 922 N N . THR A 1 121 ? -13.719 3.330 24.738 1.00 45.91 121 THR A N 1
ATOM 923 C CA . THR A 1 121 ? -12.638 2.755 25.540 1.00 45.91 121 THR A CA 1
ATOM 924 C C . THR A 1 121 ? -12.821 3.082 27.013 1.00 45.91 121 THR A C 1
ATOM 926 O O . THR A 1 121 ? -12.132 2.517 27.853 1.00 45.91 121 THR A O 1
ATOM 929 N N . GLY A 1 122 ? -13.769 3.958 27.351 1.00 51.47 122 GLY A N 1
ATOM 930 C CA . GLY A 1 122 ? -14.460 3.880 28.626 1.00 51.47 122 GLY A CA 1
ATOM 931 C C . GLY A 1 122 ? -15.575 2.867 28.459 1.00 51.47 122 GLY A C 1
ATOM 932 O O . GLY A 1 122 ? -16.683 3.230 28.082 1.00 51.47 122 GLY A O 1
ATOM 933 N N . VAL A 1 123 ? -15.270 1.590 28.658 1.00 55.56 123 VAL A N 1
ATOM 934 C CA . VAL A 1 123 ? -16.316 0.598 28.857 1.00 55.56 123 VAL A CA 1
ATOM 935 C C . VAL A 1 123 ? -17.211 1.136 29.973 1.00 55.56 123 VAL A C 1
ATOM 937 O O . VAL A 1 123 ? -16.724 1.375 31.080 1.00 55.56 123 VAL A O 1
ATOM 940 N N . ASP A 1 124 ? -18.500 1.339 29.695 1.00 62.41 124 ASP A N 1
ATOM 941 C CA . ASP A 1 124 ? -19.506 1.630 30.715 1.00 62.41 124 ASP A CA 1
ATOM 942 C C . ASP A 1 124 ? -19.682 0.391 31.609 1.00 62.41 124 ASP A C 1
ATOM 944 O O . ASP A 1 124 ? -20.719 -0.270 31.609 1.00 62.41 124 ASP A O 1
ATOM 948 N N . LEU A 1 125 ? -18.659 0.058 32.401 1.00 67.75 125 LEU A N 1
ATOM 949 C CA . LEU A 1 125 ? -18.701 -0.976 33.430 1.00 67.75 125 LEU A CA 1
ATOM 950 C C . LEU A 1 125 ? -19.892 -0.728 34.359 1.00 67.75 125 LEU A C 1
ATOM 952 O O . LEU A 1 125 ? -20.537 -1.668 34.803 1.00 67.75 125 LEU A O 1
ATOM 956 N N . SER A 1 126 ? -20.236 0.543 34.591 1.00 73.81 126 SER A N 1
ATOM 957 C CA . SER A 1 126 ? -21.442 0.943 35.317 1.00 73.81 126 SER A CA 1
ATOM 958 C C . SER A 1 126 ? -22.732 0.472 34.630 1.00 73.81 126 SER A C 1
ATOM 960 O O . SER A 1 126 ? -23.584 -0.131 35.284 1.00 73.81 126 SER A O 1
ATOM 962 N N . ALA A 1 127 ? -22.873 0.671 33.314 1.00 80.19 127 ALA A N 1
ATOM 963 C CA . ALA A 1 127 ? -24.054 0.222 32.575 1.00 80.19 127 ALA A CA 1
ATOM 964 C C . ALA A 1 127 ? -24.115 -1.309 32.482 1.00 80.19 127 ALA A C 1
ATOM 966 O O . ALA A 1 127 ? -25.167 -1.894 32.733 1.00 80.19 127 ALA A O 1
ATOM 967 N N . ALA A 1 128 ? -22.981 -1.964 32.218 1.00 83.31 128 ALA A N 1
ATOM 968 C CA . ALA A 1 128 ? -22.892 -3.419 32.153 1.00 83.31 128 ALA A CA 1
ATOM 969 C C . ALA A 1 128 ? -23.207 -4.087 33.507 1.00 83.31 128 ALA A C 1
ATOM 971 O O . ALA A 1 128 ? -23.937 -5.079 33.557 1.00 83.31 128 ALA A O 1
ATOM 972 N N . ASN A 1 129 ? -22.732 -3.511 34.617 1.00 85.00 129 ASN A N 1
ATOM 973 C CA . ASN A 1 129 ? -23.055 -3.975 35.969 1.00 85.00 129 ASN A CA 1
ATOM 974 C C . ASN A 1 129 ? -24.530 -3.735 36.326 1.00 85.00 129 ASN A C 1
ATOM 976 O O . ASN A 1 129 ? -25.165 -4.599 36.933 1.00 85.00 129 ASN A O 1
ATOM 980 N N . ALA A 1 130 ? -25.102 -2.592 35.930 1.00 88.06 130 ALA A N 1
ATOM 981 C CA . ALA A 1 130 ? -26.521 -2.308 36.136 1.00 88.06 130 ALA A CA 1
ATOM 982 C C . ALA A 1 130 ? -27.419 -3.275 35.347 1.00 88.06 130 ALA A C 1
ATOM 984 O O . ALA A 1 130 ? -28.430 -3.748 35.870 1.00 88.06 130 ALA A O 1
ATOM 985 N N . ASP A 1 131 ? -27.044 -3.609 34.112 1.00 89.56 131 ASP A N 1
ATOM 986 C CA . ASP A 1 131 ? -27.757 -4.585 33.288 1.00 89.56 131 ASP A CA 1
ATOM 987 C C . ASP A 1 131 ? -27.684 -5.998 33.875 1.00 89.56 131 ASP A C 1
ATOM 989 O O . ASP A 1 131 ? -28.708 -6.685 33.935 1.00 89.56 131 ASP A O 1
ATOM 993 N N . LEU A 1 132 ? -26.518 -6.411 34.385 1.00 92.25 132 LEU A N 1
ATOM 994 C CA . LEU A 1 132 ? -26.356 -7.695 35.068 1.00 92.25 132 LEU A CA 1
ATOM 995 C C . LEU A 1 132 ? -27.255 -7.796 36.309 1.00 92.25 132 LEU A C 1
ATOM 997 O O . LEU A 1 132 ? -27.985 -8.778 36.457 1.00 92.25 132 LEU A O 1
ATOM 1001 N N . ALA A 1 133 ? -27.274 -6.761 37.155 1.00 92.19 133 ALA A N 1
ATOM 1002 C CA . ALA A 1 133 ? -28.114 -6.723 38.353 1.00 92.19 133 ALA A CA 1
ATOM 1003 C C . ALA A 1 133 ? -29.619 -6.770 38.019 1.00 92.19 133 ALA A C 1
ATOM 1005 O O . ALA A 1 133 ? -30.401 -7.454 38.689 1.00 92.19 133 ALA A O 1
ATOM 1006 N N . ARG A 1 134 ? -30.050 -6.083 36.950 1.00 93.56 134 ARG A N 1
ATOM 1007 C CA . ARG A 1 134 ? -31.445 -6.149 36.475 1.00 93.56 134 ARG A CA 1
ATOM 1008 C C . ARG A 1 134 ? -31.806 -7.541 35.966 1.00 93.56 134 ARG A C 1
ATOM 1010 O O . ARG A 1 134 ? -32.887 -8.040 36.295 1.00 93.56 134 ARG A O 1
ATOM 1017 N N . ALA A 1 135 ? -30.928 -8.160 35.180 1.00 93.94 135 ALA A N 1
ATOM 1018 C CA . ALA A 1 135 ? -31.155 -9.492 34.633 1.00 93.94 135 ALA A CA 1
ATOM 1019 C C . ALA A 1 135 ? -31.205 -10.558 35.741 1.00 93.94 135 ALA A C 1
ATOM 1021 O O . ALA A 1 135 ? -32.081 -11.421 35.720 1.00 93.94 135 ALA A O 1
ATOM 1022 N N . GLU A 1 136 ? -30.351 -10.448 36.761 1.00 94.50 136 GLU A N 1
ATOM 1023 C CA . GLU A 1 136 ? -30.367 -11.320 37.941 1.00 94.50 136 GLU A CA 1
ATOM 1024 C C . GLU A 1 136 ? -31.682 -11.205 38.721 1.00 94.50 136 GLU A C 1
ATOM 1026 O O . GLU A 1 136 ? -32.337 -12.208 39.015 1.00 94.50 136 GLU A O 1
ATOM 1031 N N . SER A 1 137 ? -32.132 -9.976 38.987 1.00 95.19 137 SER A N 1
ATOM 1032 C CA . SER A 1 137 ? -33.414 -9.735 39.652 1.00 95.19 137 SER A CA 1
ATOM 1033 C C . SER A 1 137 ? -34.589 -10.313 38.852 1.00 95.19 137 SER A C 1
ATOM 1035 O O . SER A 1 137 ? -35.494 -10.927 39.422 1.00 95.19 137 SER A O 1
ATOM 1037 N N . ARG A 1 138 ? -34.570 -10.171 37.518 1.00 94.00 138 ARG A N 1
ATOM 1038 C CA . ARG A 1 138 ? -35.593 -10.744 36.631 1.00 94.00 138 ARG A CA 1
ATOM 1039 C C . ARG A 1 138 ? -35.580 -12.270 36.668 1.00 94.00 138 ARG A C 1
ATOM 1041 O O . ARG A 1 138 ? -36.651 -12.853 36.805 1.00 94.00 138 ARG A O 1
ATOM 1048 N N . LYS A 1 139 ? -34.405 -12.900 36.595 1.00 95.50 139 LYS A N 1
ATOM 1049 C CA . LYS A 1 139 ? -34.245 -14.354 36.715 1.00 95.50 139 LYS A CA 1
ATOM 1050 C C . LYS A 1 139 ? -34.838 -14.860 38.031 1.00 95.50 139 LYS A C 1
ATOM 1052 O O . LYS A 1 139 ? -35.669 -15.761 37.996 1.00 95.50 139 LYS A O 1
ATOM 1057 N N . ASN A 1 140 ? -34.481 -14.249 39.161 1.00 95.25 140 ASN A N 1
ATOM 1058 C CA . ASN A 1 140 ? -34.953 -14.681 40.481 1.00 95.25 140 ASN A CA 1
ATOM 1059 C C . ASN A 1 140 ? -36.479 -14.578 40.607 1.00 95.25 140 ASN A C 1
ATOM 1061 O O . ASN A 1 140 ? -37.124 -15.540 41.021 1.00 95.25 140 ASN A O 1
ATOM 1065 N N . ARG A 1 141 ? -37.075 -13.460 40.162 1.00 95.31 141 ARG A N 1
ATOM 1066 C CA . ARG A 1 141 ? -38.541 -13.310 40.130 1.00 95.31 141 ARG A CA 1
ATOM 1067 C C . ARG A 1 141 ? -39.205 -14.362 39.245 1.00 95.31 141 ARG A C 1
ATOM 1069 O O . ARG A 1 141 ? -40.214 -14.943 39.625 1.00 95.31 141 ARG A O 1
ATOM 1076 N N . MET A 1 142 ? -38.646 -14.611 38.063 1.00 95.00 142 MET A N 1
ATOM 1077 C CA . MET A 1 142 ? -39.202 -15.569 37.109 1.00 95.00 142 MET A CA 1
ATOM 1078 C C . MET A 1 142 ? -39.077 -17.012 37.630 1.00 95.00 142 MET A C 1
ATOM 1080 O O . MET A 1 142 ? -39.988 -17.814 37.461 1.00 95.00 142 MET A O 1
ATOM 1084 N N . GLU A 1 143 ? -37.996 -17.350 38.334 1.00 94.38 143 GLU A N 1
ATOM 1085 C CA . GLU A 1 143 ? -37.853 -18.644 39.009 1.00 94.38 143 GLU A CA 1
ATOM 1086 C C . GLU A 1 143 ? -38.853 -18.829 40.154 1.00 94.38 143 GLU A C 1
ATOM 1088 O O . GLU A 1 143 ? -39.405 -19.918 40.304 1.00 94.38 143 GLU A O 1
ATOM 1093 N N . GLU A 1 144 ? -39.113 -17.787 40.944 1.00 94.38 144 GLU A N 1
ATOM 1094 C CA . GLU A 1 144 ? -40.117 -17.824 42.009 1.00 94.38 144 GLU A CA 1
ATOM 1095 C C . GLU A 1 144 ? -41.528 -18.014 41.436 1.00 94.38 144 GLU A C 1
ATOM 1097 O O . GLU A 1 144 ? -42.244 -18.933 41.837 1.00 94.38 144 GLU A O 1
ATOM 1102 N N . LEU A 1 145 ? -41.892 -17.230 40.415 1.00 93.81 145 LEU A N 1
ATOM 1103 C CA . LEU A 1 145 ? -43.162 -17.379 39.699 1.00 93.81 145 LEU A CA 1
ATOM 1104 C C . LEU A 1 145 ? -43.295 -18.766 39.050 1.00 93.81 145 LEU A C 1
ATOM 1106 O O . LEU A 1 145 ? -44.388 -19.330 39.036 1.00 93.81 145 LEU A O 1
ATOM 1110 N N . PHE A 1 146 ? -42.199 -19.347 38.550 1.00 94.56 146 PHE A N 1
ATOM 1111 C CA . PHE A 1 146 ? -42.200 -20.703 37.994 1.00 94.56 146 PHE A CA 1
ATOM 1112 C C . PHE A 1 146 ? -42.442 -21.759 39.075 1.00 94.56 146 PHE A C 1
ATOM 1114 O O . PHE A 1 14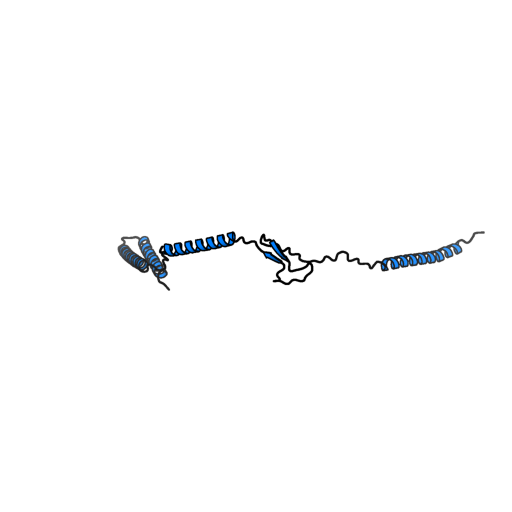6 ? -43.233 -22.675 38.861 1.00 94.56 146 PHE A O 1
ATOM 1121 N N . LYS A 1 147 ? -41.809 -21.621 40.250 1.00 92.44 147 LYS A N 1
ATOM 1122 C CA . LYS A 1 147 ? -42.040 -22.508 41.406 1.00 92.44 147 LYS A CA 1
ATOM 1123 C C . LYS A 1 147 ? -43.483 -22.437 41.904 1.00 92.44 147 LYS A C 1
ATOM 1125 O O . LYS A 1 147 ? -44.024 -23.453 42.321 1.00 92.44 147 LYS A O 1
ATOM 1130 N N . MET A 1 148 ? -44.107 -21.264 41.814 1.00 92.94 148 MET A N 1
ATOM 1131 C CA . MET A 1 148 ? -45.525 -21.063 42.125 1.00 92.94 148 MET A CA 1
ATOM 1132 C C . MET A 1 148 ? -46.473 -21.499 40.992 1.00 92.94 148 MET A C 1
ATOM 1134 O O . MET A 1 148 ? -47.685 -21.387 41.138 1.00 92.94 148 MET A O 1
ATOM 1138 N N . GLY A 1 149 ? -45.952 -21.988 39.859 1.00 91.75 149 GLY A N 1
ATOM 1139 C CA . GLY A 1 149 ? -46.752 -22.419 38.707 1.00 91.75 149 GLY A CA 1
ATOM 1140 C C . GLY A 1 149 ? -47.410 -21.279 37.919 1.00 91.75 149 GLY A C 1
ATOM 1141 O O . GLY A 1 149 ? -48.257 -21.538 37.070 1.00 91.75 149 GLY A O 1
ATOM 1142 N N . ALA A 1 150 ? -47.026 -20.024 38.173 1.00 93.44 150 ALA A N 1
ATOM 1143 C CA . ALA A 1 150 ? -47.624 -18.836 37.563 1.00 93.44 150 ALA A CA 1
ATOM 1144 C C . ALA A 1 150 ? -47.106 -18.541 36.141 1.00 93.44 150 ALA A C 1
ATOM 1146 O O . ALA A 1 150 ? -47.694 -17.732 35.426 1.00 93.44 150 ALA A O 1
ATOM 1147 N N . ILE A 1 151 ? -46.011 -19.184 35.717 1.00 93.62 151 ILE A N 1
ATOM 1148 C CA . ILE A 1 151 ? -45.415 -19.014 34.384 1.00 93.62 151 ILE A CA 1
ATOM 1149 C C . ILE A 1 151 ? -44.967 -20.348 33.778 1.00 93.62 151 ILE A C 1
ATOM 1151 O O . ILE A 1 151 ? -44.749 -21.341 34.472 1.00 93.62 151 ILE A O 1
ATOM 1155 N N . SER A 1 152 ? -44.753 -20.355 32.461 1.00 94.00 152 SER A N 1
ATOM 1156 C CA . SER A 1 152 ? -44.250 -21.524 31.732 1.00 94.00 152 SER A CA 1
ATOM 1157 C C . SER A 1 152 ? -42.727 -21.706 31.847 1.00 94.00 152 SER A C 1
ATOM 1159 O O . SER A 1 152 ? -41.970 -20.757 32.067 1.00 94.00 152 SER A O 1
ATOM 1161 N N . LYS A 1 153 ? -42.249 -22.936 31.602 1.00 93.06 153 LYS A N 1
ATOM 1162 C CA . LYS A 1 153 ? -40.809 -23.263 31.554 1.00 93.06 153 LYS A CA 1
ATOM 1163 C C . LYS A 1 153 ? -40.050 -22.434 30.508 1.00 93.06 153 LYS A C 1
ATOM 1165 O O . LYS A 1 153 ? -38.887 -22.112 30.725 1.00 93.06 153 LYS A O 1
ATOM 1170 N N . VAL A 1 154 ? -40.706 -22.075 29.402 1.00 94.69 154 VAL A N 1
ATOM 1171 C CA . VAL A 1 154 ? -40.119 -21.255 28.330 1.00 94.69 154 VAL A CA 1
ATOM 1172 C C . VAL A 1 154 ? -39.787 -19.854 28.844 1.00 94.69 154 VAL A C 1
ATOM 1174 O O . VAL A 1 154 ? -38.652 -19.419 28.697 1.00 94.69 154 VAL A O 1
ATOM 1177 N N . GLN A 1 155 ? -40.723 -19.206 29.543 1.00 91.44 155 GLN A N 1
ATOM 1178 C CA . GLN A 1 155 ? -40.513 -17.868 30.117 1.00 91.44 155 GLN A CA 1
ATOM 1179 C C . GLN A 1 155 ? -39.397 -17.855 31.170 1.00 91.44 155 GLN A C 1
ATOM 1181 O O . GLN A 1 155 ? -38.599 -16.920 31.236 1.00 91.44 155 GLN A O 1
ATOM 1186 N N . ARG A 1 156 ? -39.292 -18.921 31.976 1.00 94.62 156 ARG A N 1
ATOM 1187 C CA . ARG A 1 156 ? -38.166 -19.080 32.905 1.00 94.62 156 ARG A CA 1
ATOM 1188 C C . ARG A 1 156 ? -36.839 -19.194 32.159 1.00 94.62 156 ARG A C 1
ATOM 1190 O O . ARG A 1 156 ? -35.867 -18.563 32.556 1.00 94.62 156 ARG A O 1
ATOM 1197 N N . ASN A 1 157 ? -36.785 -20.010 31.109 1.00 95.19 157 ASN A N 1
ATOM 1198 C CA . ASN A 1 157 ? -35.563 -20.214 30.334 1.00 95.19 157 ASN A CA 1
ATOM 1199 C C . ASN A 1 157 ? -35.122 -18.936 29.606 1.00 95.19 157 ASN A C 1
ATOM 1201 O O . ASN A 1 157 ? -33.929 -18.666 29.557 1.00 95.19 157 ASN A O 1
ATOM 1205 N N . GLU A 1 158 ? -36.064 -18.135 29.110 1.00 94.88 158 GLU A N 1
ATOM 1206 C CA . GLU A 1 158 ? -35.787 -16.823 28.514 1.00 94.88 158 GLU A CA 1
ATOM 1207 C C . GLU A 1 158 ? -35.114 -15.882 29.524 1.00 94.88 158 GLU A C 1
ATOM 1209 O O . GLU A 1 158 ? -34.058 -15.325 29.244 1.00 94.88 158 GLU A O 1
ATOM 1214 N N . ALA A 1 159 ? -35.641 -15.794 30.751 1.00 93.62 159 ALA A N 1
ATOM 1215 C CA . ALA A 1 159 ? -35.029 -14.979 31.802 1.00 93.62 159 ALA A CA 1
ATOM 1216 C C . ALA A 1 159 ? -33.625 -15.471 32.217 1.00 93.62 159 ALA A C 1
ATOM 1218 O O . ALA A 1 159 ? -32.782 -14.667 32.613 1.00 93.62 159 ALA A O 1
ATOM 1219 N N . VAL A 1 160 ? -33.362 -16.780 32.130 1.00 94.56 160 VAL A N 1
ATOM 1220 C CA . VAL A 1 160 ? -32.024 -17.349 32.364 1.00 94.56 160 VAL A CA 1
ATOM 1221 C C . VAL A 1 160 ? -31.069 -16.990 31.222 1.00 94.56 160 VAL A C 1
ATOM 1223 O O . VAL A 1 160 ? -29.951 -16.561 31.494 1.00 94.56 160 VAL A O 1
ATOM 1226 N N . ALA A 1 161 ? -31.511 -17.103 29.968 1.00 95.38 161 ALA A N 1
ATOM 1227 C CA . ALA A 1 161 ? -30.711 -16.732 28.801 1.00 95.38 161 ALA A CA 1
ATOM 1228 C C . ALA A 1 161 ? -30.358 -15.234 28.803 1.00 95.38 161 ALA A C 1
ATOM 1230 O O . ALA A 1 161 ? -29.213 -14.866 28.537 1.00 95.38 161 ALA A O 1
ATOM 1231 N N . ASP A 1 162 ? -31.305 -14.375 29.190 1.00 93.44 162 ASP A N 1
ATOM 1232 C CA . ASP A 1 162 ? -31.084 -12.934 29.348 1.00 93.44 162 ASP A CA 1
ATOM 1233 C C . ASP A 1 162 ? -29.990 -12.632 30.387 1.00 93.44 162 ASP A C 1
ATOM 1235 O O . ASP A 1 162 ? -29.135 -11.769 30.165 1.00 93.44 162 ASP A O 1
ATOM 1239 N N . TYR A 1 163 ? -29.983 -13.360 31.510 1.00 94.50 163 TYR A N 1
ATOM 1240 C CA . TYR A 1 163 ? -28.947 -13.243 32.538 1.00 94.50 163 TYR A CA 1
ATOM 1241 C C . TYR A 1 163 ? -27.570 -13.673 32.024 1.00 94.50 163 TYR A C 1
ATOM 1243 O O . TYR A 1 163 ? -26.586 -12.963 32.236 1.00 94.50 163 TYR A O 1
ATOM 1251 N N . GLU A 1 164 ? -27.486 -14.794 31.308 1.00 93.50 164 GLU A N 1
ATOM 1252 C CA . GLU A 1 164 ? -26.224 -15.264 30.729 1.00 93.50 164 GLU A CA 1
ATOM 1253 C C . GLU A 1 164 ? -25.675 -14.285 29.684 1.00 93.50 164 GLU A C 1
ATOM 1255 O O . GLU A 1 164 ? -24.484 -13.969 29.698 1.00 93.50 164 GLU A O 1
ATOM 1260 N N . ALA A 1 165 ? -26.543 -13.719 28.841 1.00 93.00 165 ALA A N 1
ATOM 1261 C CA . ALA A 1 165 ? -26.167 -12.704 27.862 1.00 93.00 165 ALA A CA 1
ATOM 1262 C C . ALA A 1 165 ? -25.701 -11.390 28.516 1.00 93.00 165 ALA A C 1
ATOM 1264 O O . ALA A 1 165 ? -24.786 -10.735 28.012 1.00 93.00 165 ALA A O 1
ATOM 1265 N N . ALA A 1 166 ? -26.320 -10.974 29.626 1.00 90.81 166 ALA A N 1
ATOM 1266 C CA . ALA A 1 166 ? -25.875 -9.810 30.395 1.00 90.81 166 ALA A CA 1
ATOM 1267 C C . ALA A 1 166 ? -24.521 -10.067 31.078 1.00 90.81 166 ALA A C 1
ATOM 1269 O O . ALA A 1 166 ? -23.639 -9.211 31.044 1.00 90.81 166 ALA A O 1
ATOM 1270 N N . LYS A 1 167 ? -24.316 -11.273 31.622 1.00 91.25 167 LYS A N 1
ATOM 1271 C CA . LYS A 1 167 ? -23.043 -11.691 32.224 1.00 91.25 167 LYS A CA 1
ATOM 1272 C C . LYS A 1 167 ? -21.911 -11.713 31.198 1.00 91.25 167 LYS A C 1
ATOM 1274 O O . LYS A 1 167 ? -20.847 -11.171 31.476 1.00 91.25 167 LYS A O 1
ATOM 1279 N N . ALA A 1 168 ? -22.151 -12.275 30.012 1.00 88.56 168 ALA A N 1
ATOM 1280 C CA . ALA A 1 168 ? -21.176 -12.306 28.923 1.00 88.56 168 ALA A CA 1
ATOM 1281 C C . ALA A 1 168 ? -20.768 -10.893 28.474 1.00 88.56 168 ALA A C 1
ATOM 1283 O O . ALA A 1 168 ? -19.582 -10.622 28.275 1.00 88.56 168 ALA A O 1
ATOM 1284 N N . ARG A 1 169 ? -21.738 -9.972 28.381 1.00 85.06 169 ARG A N 1
ATOM 1285 C CA . ARG A 1 169 ? -21.473 -8.556 28.097 1.00 85.06 169 ARG A CA 1
ATOM 1286 C C . ARG A 1 169 ? -20.626 -7.912 29.194 1.00 85.06 169 ARG A C 1
ATOM 1288 O O . ARG A 1 169 ? -19.612 -7.310 28.872 1.00 85.06 169 ARG A O 1
ATOM 1295 N N . ALA A 1 170 ? -20.963 -8.114 30.468 1.00 84.69 170 ALA A N 1
ATOM 1296 C CA . ALA A 1 170 ? -20.188 -7.580 31.589 1.00 84.69 170 ALA A CA 1
ATOM 1297 C C . ALA A 1 170 ? -18.742 -8.107 31.636 1.00 84.69 170 ALA A C 1
ATOM 1299 O O . ALA A 1 170 ? -17.824 -7.341 31.916 1.00 84.69 170 ALA A O 1
ATOM 1300 N N . THR A 1 171 ? -18.513 -9.384 31.308 1.00 81.38 171 THR A N 1
ATOM 1301 C CA . THR A 1 171 ? -17.156 -9.952 31.241 1.00 81.38 171 THR A CA 1
ATOM 1302 C C . THR A 1 171 ? -16.362 -9.473 30.032 1.00 81.38 171 THR A C 1
ATOM 1304 O O . THR A 1 171 ? -15.173 -9.223 30.167 1.00 81.38 171 THR A O 1
ATOM 1307 N N . ALA A 1 172 ? -16.996 -9.308 28.866 1.00 78.81 172 ALA A N 1
ATOM 1308 C CA . ALA A 1 172 ? -16.339 -8.746 27.679 1.00 78.81 172 ALA A CA 1
ATOM 1309 C C . ALA A 1 172 ? -15.984 -7.260 27.861 1.00 78.81 172 ALA A C 1
ATOM 1311 O O . ALA A 1 172 ? -15.077 -6.739 27.221 1.00 78.81 172 ALA A O 1
ATOM 1312 N N . SER A 1 173 ? -16.723 -6.591 28.741 1.00 68.69 173 SER A N 1
ATOM 1313 C CA . SER A 1 173 ? -16.528 -5.211 29.154 1.00 68.69 173 SER A CA 1
ATOM 1314 C C . SER A 1 173 ? -15.414 -5.031 30.199 1.00 68.69 173 SER A C 1
ATOM 1316 O O . SER A 1 173 ? -14.877 -3.935 30.325 1.00 68.69 173 SER A O 1
ATOM 1318 N N . ALA A 1 174 ? -15.028 -6.069 30.945 1.00 62.81 174 ALA A N 1
ATOM 1319 C CA . ALA A 1 174 ? -13.919 -5.971 31.892 1.00 62.81 174 ALA A CA 1
ATOM 1320 C C . ALA A 1 174 ? -12.573 -5.893 31.136 1.00 62.81 174 ALA A C 1
ATOM 1322 O O . ALA A 1 174 ? -12.310 -6.760 30.301 1.00 62.81 174 ALA A O 1
ATOM 1323 N N . PRO A 1 175 ? -11.714 -4.887 31.392 1.00 53.97 175 PRO A N 1
ATOM 1324 C CA . PRO A 1 175 ? -10.389 -4.839 30.782 1.00 53.97 175 PRO A CA 1
ATOM 1325 C C . PRO A 1 175 ? -9.540 -6.014 31.291 1.00 53.97 175 PRO A C 1
ATOM 1327 O O . PRO A 1 175 ? -9.469 -6.243 32.500 1.00 53.97 175 PRO A O 1
ATOM 1330 N N . THR A 1 176 ? -8.930 -6.758 30.365 1.00 45.59 176 THR A N 1
ATOM 1331 C CA . THR A 1 176 ? -7.856 -7.730 30.642 1.00 45.59 176 THR A CA 1
ATOM 1332 C C . THR A 1 176 ? -6.549 -7.030 30.961 1.00 45.59 176 THR A C 1
ATOM 1334 O O . THR A 1 176 ? -6.237 -6.071 30.215 1.00 45.59 176 THR A O 1
#

Sequence (176 aa):
MEKDVSKQAGYFIKYGLIVFVGITLIISYAIFSYMDKSETLTIRDAKIAGTFVSIKAQANGKLTEIRVKDGENVSAGDVLATVEVAVTEDTIKQLEQNVALAKENLEQLKKGQDIKVPVSTGVDLSAANADLARAESRKNRMEELFKMGAISKVQRNEAVADYEAAKARATASAPT

Radius of gyration: 54.52 Å; chains: 1; bounding box: 89×93×140 Å

Secondary structure (DSSP, 8-state):
-----HHHHHHHHHHHHHHHHHHHHHHHHHHHHHHTT--------------------SS--EEEEE---TT----TT---EEEE----HHHHHHHHHHHHHHHHHHHHHHHHTTS----TTS--HHHHHHHHHHHHHHHHHHHHHHHTTSS-HHHHHHHHHHHHHHHHHHHHHS--

Foldseek 3Di:
DDDPCPVVVVVCVVVVVVVVVVVVVVVVVVVVVVVVPPPPPPPVDPDPPDPDDDDDDPADADFDDAPDDPPDDDDPPDDRTDGPRCCDVVVVVVVVVVVVVVVVVVVCCVVVVVPPPVPVPVLCLVVLVVQLVVLVVQLVVLVVCVVVVNDDPVSNVVSVVSNVVSVVSSVVSDDD

pLDDT: mean 71.79, std 16.61, range [43.09, 95.5]